Protein AF-A0A2E0QWH2-F1 (afdb_monomer_lite)

Secondary structure (DSSP, 8-state):
-----EE--S-HHHHHHHHHHTT--EEEEEEETTEEEEEETTSEEEEEETTTTEEEEEESHHHHHHHHHHHHHHHHHTT---

pLDDT: mean 84.84, std 16.13, range [32.19, 95.5]

Radius of gyration: 11.96 Å; chains: 1; bounding box: 25×34×26 Å

Sequence (82 aa):
MHNNKLRFYGEIEGLIDLIREFGFSIVSIEENEGKHTLRTKKGGVLNWWPATKTVQCQGKEEAKEALRSKLSEILKKGGLNE

Foldseek 3Di:
DPPPWQFDQDDPVVVVVLCVVLVWAWPDWDDDPQWIWTATPVFKIWIARNVVRTIAIDGDPVNSCSVCVSSVVVSVVVVPDD

Structure (mmCIF, N/CA/C/O backbone):
data_AF-A0A2E0QWH2-F1
#
_entry.id   AF-A0A2E0QWH2-F1
#
loop_
_atom_site.group_PDB
_atom_site.id
_atom_site.type_symbol
_atom_site.label_atom_id
_atom_site.label_alt_id
_atom_site.label_comp_id
_atom_site.label_asym_id
_atom_site.label_entity_id
_atom_site.label_seq_id
_atom_site.pdbx_PDB_ins_code
_atom_site.Cartn_x
_atom_site.Cartn_y
_atom_site.Cartn_z
_atom_site.occupancy
_atom_site.B_iso_or_equiv
_atom_site.auth_seq_id
_atom_site.auth_comp_id
_atom_site.auth_asym_id
_atom_site.auth_atom_id
_atom_site.pdbx_PDB_model_num
ATOM 1 N N . MET A 1 1 ? 12.552 -0.310 15.920 1.00 35.69 1 MET A N 1
ATOM 2 C CA . MET A 1 1 ? 11.378 -0.050 15.054 1.00 35.69 1 MET A CA 1
ATOM 3 C C . MET A 1 1 ? 11.427 -1.022 13.882 1.00 35.69 1 MET A C 1
ATOM 5 O O . MET A 1 1 ? 12.341 -0.925 13.075 1.00 35.69 1 MET A O 1
ATOM 9 N N . HIS A 1 2 ? 10.531 -2.012 13.823 1.00 38.56 2 HIS A N 1
ATOM 10 C CA . HIS A 1 2 ? 10.524 -3.004 12.741 1.00 38.56 2 HIS A CA 1
ATOM 11 C C . HIS A 1 2 ? 10.116 -2.340 11.422 1.00 38.56 2 HIS A C 1
ATOM 13 O O . HIS A 1 2 ? 8.943 -2.033 11.200 1.00 38.56 2 HIS A O 1
ATOM 19 N N . ASN A 1 3 ? 11.098 -2.112 10.552 1.00 44.41 3 ASN A N 1
ATOM 20 C CA . ASN A 1 3 ? 10.917 -1.507 9.239 1.00 44.41 3 ASN A CA 1
ATOM 21 C C . ASN A 1 3 ? 10.402 -2.566 8.247 1.00 44.41 3 ASN A C 1
ATOM 23 O O . ASN A 1 3 ? 11.096 -2.952 7.309 1.00 44.41 3 ASN A O 1
ATOM 27 N N . ASN A 1 4 ? 9.202 -3.100 8.493 1.00 56.06 4 ASN A N 1
ATOM 28 C CA . ASN A 1 4 ? 8.579 -4.057 7.583 1.00 56.06 4 ASN A CA 1
ATOM 29 C C . ASN A 1 4 ? 8.009 -3.282 6.387 1.00 56.06 4 ASN A C 1
ATOM 31 O O . ASN A 1 4 ? 6.908 -2.731 6.464 1.00 56.06 4 ASN A O 1
ATOM 35 N N . LYS A 1 5 ? 8.804 -3.159 5.320 1.00 72.75 5 LYS A N 1
ATOM 36 C CA . LYS A 1 5 ? 8.394 -2.497 4.077 1.00 72.75 5 LYS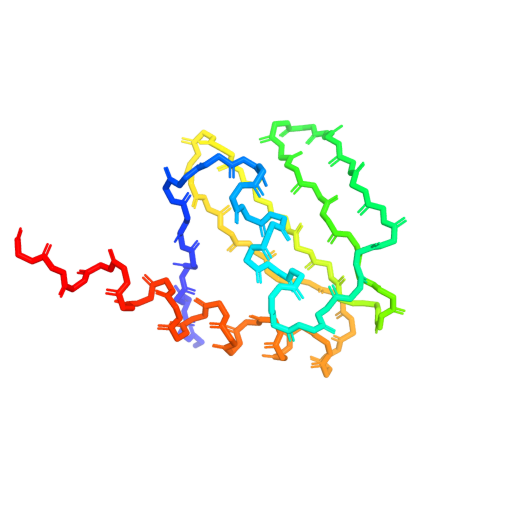 A CA 1
ATOM 37 C C . LYS A 1 5 ? 7.343 -3.363 3.384 1.00 72.75 5 LYS A C 1
ATOM 39 O O . LYS A 1 5 ? 7.637 -4.493 3.005 1.00 72.75 5 LYS A O 1
ATOM 44 N N . LEU A 1 6 ? 6.132 -2.834 3.224 1.00 87.50 6 LEU A N 1
ATOM 45 C CA . LEU A 1 6 ? 5.085 -3.492 2.446 1.00 87.50 6 LEU A CA 1
ATOM 46 C C . LEU A 1 6 ? 5.454 -3.437 0.964 1.00 87.50 6 LEU A C 1
ATOM 48 O O . LEU A 1 6 ? 5.963 -2.418 0.489 1.00 87.50 6 LEU A O 1
ATOM 52 N N . ARG A 1 7 ? 5.211 -4.534 0.244 1.00 90.06 7 ARG A N 1
ATOM 53 C CA . ARG A 1 7 ? 5.428 -4.605 -1.200 1.00 90.06 7 ARG A CA 1
ATOM 54 C C . ARG A 1 7 ? 4.190 -5.117 -1.910 1.00 90.06 7 ARG A C 1
ATOM 56 O O . ARG A 1 7 ? 3.558 -6.046 -1.424 1.00 90.06 7 ARG A O 1
ATOM 63 N N . PHE A 1 8 ? 3.881 -4.526 -3.056 1.00 90.38 8 PHE A N 1
ATOM 64 C CA . PHE A 1 8 ? 2.774 -4.934 -3.911 1.00 90.38 8 PHE A CA 1
ATOM 65 C C . PHE A 1 8 ? 3.266 -5.074 -5.350 1.00 90.38 8 PHE A C 1
ATOM 67 O O . PHE A 1 8 ? 3.788 -4.112 -5.918 1.00 90.38 8 PHE A O 1
ATOM 74 N N . TYR A 1 9 ? 3.126 -6.283 -5.897 1.00 89.81 9 TYR A N 1
ATOM 75 C CA . TYR A 1 9 ? 3.679 -6.688 -7.193 1.00 89.81 9 TYR A CA 1
ATOM 76 C C . TYR A 1 9 ? 2.694 -6.559 -8.364 1.00 89.81 9 TYR A C 1
ATOM 78 O O . TYR A 1 9 ? 3.104 -6.772 -9.499 1.00 89.81 9 TYR A O 1
ATOM 86 N N . GLY A 1 10 ? 1.437 -6.188 -8.105 1.00 89.06 10 GLY A N 1
ATOM 87 C CA . GLY A 1 10 ? 0.433 -5.9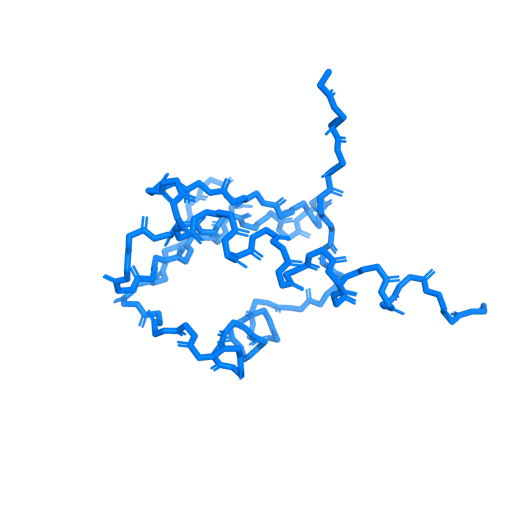64 -9.145 1.00 89.06 10 GLY A CA 1
ATOM 88 C C . GLY A 1 10 ? 0.514 -4.579 -9.790 1.00 89.06 10 GLY A C 1
ATOM 89 O O . GLY A 1 10 ? 1.531 -3.882 -9.710 1.00 89.06 10 GLY A O 1
ATOM 90 N N . GLU A 1 11 ? -0.593 -4.182 -10.410 1.00 92.25 11 GLU A N 1
ATOM 91 C CA . GLU A 1 11 ? -0.788 -2.881 -11.056 1.00 92.25 11 GLU A CA 1
ATOM 92 C C . GLU A 1 11 ? -1.632 -1.939 -10.190 1.00 92.25 11 GLU A C 1
ATOM 94 O O . GLU A 1 11 ? -2.320 -2.376 -9.265 1.00 92.25 11 GLU A O 1
ATOM 99 N N . ILE A 1 12 ? -1.601 -0.636 -10.489 1.00 91.00 12 ILE A N 1
ATOM 100 C CA . ILE A 1 12 ? -2.314 0.376 -9.694 1.00 91.00 12 ILE A CA 1
ATOM 101 C C . ILE A 1 12 ? -3.808 0.058 -9.548 1.00 91.00 12 ILE A C 1
ATOM 103 O O . ILE A 1 12 ? -4.366 0.237 -8.469 1.00 91.00 12 ILE A O 1
ATOM 107 N N . GLU A 1 13 ? -4.442 -0.472 -10.594 1.00 92.88 13 GLU A N 1
ATOM 108 C CA . GLU A 1 13 ? -5.856 -0.855 -10.589 1.00 92.88 13 GLU A CA 1
ATOM 109 C C . GLU A 1 13 ? -6.145 -1.951 -9.561 1.00 92.88 13 GLU A C 1
ATOM 111 O O . GLU A 1 13 ? -7.073 -1.814 -8.767 1.00 92.88 13 GLU A O 1
ATOM 116 N N . GLY A 1 14 ? -5.290 -2.974 -9.484 1.00 91.75 14 GLY A N 1
ATOM 117 C CA . GLY A 1 14 ? -5.405 -4.024 -8.473 1.00 91.75 14 GLY A CA 1
ATOM 118 C C . GLY A 1 14 ? -5.205 -3.491 -7.053 1.00 91.75 14 GLY A C 1
ATOM 119 O O . GLY A 1 14 ? -5.867 -3.940 -6.125 1.00 91.75 14 GLY A O 1
ATOM 120 N N . LEU A 1 15 ? -4.338 -2.491 -6.867 1.00 90.31 15 LEU A N 1
ATOM 121 C CA . LEU A 1 15 ? -4.162 -1.846 -5.564 1.00 90.31 15 LEU A CA 1
ATOM 122 C C . LEU A 1 15 ? -5.381 -0.998 -5.165 1.00 90.31 15 LEU A C 1
ATOM 124 O O . LEU A 1 15 ? -5.744 -0.962 -3.989 1.00 90.31 15 LEU A O 1
ATOM 128 N N . ILE A 1 16 ? -6.006 -0.316 -6.128 1.00 92.56 16 ILE A N 1
ATOM 129 C CA . ILE A 1 16 ? -7.240 0.456 -5.929 1.00 92.56 16 ILE A CA 1
ATOM 130 C C . ILE A 1 16 ? -8.388 -0.472 -5.540 1.00 92.56 16 ILE A C 1
ATOM 132 O O . ILE A 1 16 ? -9.094 -0.173 -4.575 1.00 92.56 16 ILE A O 1
ATOM 136 N N . ASP A 1 17 ? -8.566 -1.563 -6.284 1.00 92.38 17 ASP A N 1
ATOM 137 C CA . ASP A 1 17 ? -9.619 -2.549 -6.042 1.00 92.38 17 ASP A CA 1
ATOM 138 C C . ASP A 1 17 ? -9.475 -3.148 -4.643 1.00 92.38 17 ASP A C 1
ATOM 140 O O . ASP A 1 17 ? -10.369 -2.998 -3.814 1.00 92.38 17 ASP A O 1
ATOM 144 N N . LEU A 1 18 ? -8.266 -3.607 -4.315 1.00 90.56 18 LEU A N 1
ATOM 145 C CA . LEU A 1 18 ? -7.903 -4.130 -3.003 1.00 90.56 18 LEU A CA 1
ATOM 146 C C . LEU A 1 18 ? -8.265 -3.126 -1.894 1.00 90.56 18 LEU A C 1
ATOM 148 O O . LEU A 1 18 ? -8.984 -3.459 -0.959 1.00 90.56 18 LEU A O 1
ATOM 152 N N . ILE A 1 19 ? -7.858 -1.856 -1.995 1.00 90.19 19 ILE A N 1
ATOM 153 C CA . ILE A 1 19 ? -8.200 -0.837 -0.982 1.00 90.19 19 ILE A CA 1
ATOM 154 C C . ILE A 1 19 ? -9.721 -0.639 -0.848 1.00 90.19 19 ILE A C 1
ATOM 156 O O . ILE A 1 19 ? -10.216 -0.464 0.272 1.00 90.19 19 ILE A O 1
ATOM 160 N N . ARG A 1 20 ? -10.467 -0.678 -1.958 1.00 91.38 20 ARG A N 1
ATOM 161 C CA . ARG A 1 20 ? -11.933 -0.552 -1.957 1.00 91.38 20 ARG A CA 1
ATOM 162 C C . ARG A 1 20 ? -12.613 -1.768 -1.333 1.00 91.38 20 ARG A C 1
ATOM 164 O O . ARG A 1 20 ? -13.534 -1.572 -0.539 1.00 91.38 20 ARG A O 1
ATOM 171 N N . GLU A 1 21 ? -12.138 -2.980 -1.611 1.00 90.69 21 GLU A N 1
ATOM 172 C CA . GLU A 1 21 ? -12.640 -4.226 -1.018 1.00 90.69 21 GLU A CA 1
ATOM 173 C C . GLU A 1 21 ? -12.547 -4.216 0.517 1.00 90.69 21 GLU A C 1
ATOM 175 O O . GLU A 1 21 ? -13.444 -4.710 1.199 1.00 90.69 21 GLU A O 1
ATOM 180 N N . PHE A 1 22 ? -11.529 -3.565 1.098 1.00 85.75 22 PHE A N 1
ATOM 181 C CA . PHE A 1 22 ? -11.419 -3.406 2.562 1.00 85.75 22 PHE A CA 1
ATOM 182 C C . PHE A 1 22 ? -12.266 -2.272 3.145 1.00 85.75 22 PHE A C 1
ATOM 184 O O . PHE A 1 22 ? -12.123 -1.937 4.325 1.00 85.75 22 PHE A O 1
ATOM 191 N N . GLY A 1 23 ? -13.147 -1.670 2.348 1.00 88.62 23 GLY A N 1
ATOM 192 C CA . GLY A 1 23 ? -14.067 -0.631 2.802 1.00 88.62 23 GLY A CA 1
ATOM 193 C C . GLY A 1 23 ? -13.422 0.747 2.956 1.00 88.62 23 GLY A C 1
ATOM 194 O O . GLY A 1 23 ? -13.997 1.628 3.603 1.00 88.62 23 GLY A O 1
ATOM 195 N N . PHE A 1 24 ? -12.242 0.976 2.371 1.00 90.88 24 PHE A N 1
ATOM 196 C CA . PHE A 1 24 ? -11.670 2.317 2.306 1.00 90.88 24 PHE A CA 1
ATOM 197 C C . PHE A 1 24 ? -12.192 3.049 1.069 1.00 90.88 24 PHE A C 1
ATOM 199 O O . PHE A 1 24 ? -11.943 2.669 -0.072 1.00 90.88 24 PHE A O 1
ATOM 206 N N . SER A 1 25 ? -12.881 4.168 1.287 1.00 93.44 25 SER A N 1
ATOM 207 C CA . SER A 1 25 ? -13.286 5.053 0.194 1.00 93.44 25 SER A CA 1
ATOM 208 C C . SER A 1 25 ? -12.108 5.919 -0.245 1.00 93.44 25 SER A C 1
ATOM 210 O O . SER A 1 25 ? -11.660 6.779 0.519 1.00 93.44 25 SER A O 1
ATOM 212 N N . ILE A 1 26 ? -11.618 5.714 -1.466 1.00 94.06 26 ILE A N 1
ATOM 213 C CA . ILE A 1 26 ? -10.594 6.560 -2.090 1.00 94.06 26 ILE A CA 1
ATOM 214 C C . ILE A 1 26 ? -11.260 7.841 -2.605 1.00 94.06 26 ILE A C 1
ATOM 216 O O . ILE A 1 26 ? -12.251 7.774 -3.326 1.00 94.06 26 ILE A O 1
ATOM 220 N N . VAL A 1 27 ? -10.726 8.999 -2.217 1.00 94.94 27 VAL A N 1
ATOM 221 C CA . VAL A 1 27 ? -11.226 10.327 -2.613 1.00 94.94 27 VAL A CA 1
ATOM 222 C C . VAL A 1 27 ? -10.379 10.986 -3.693 1.00 94.94 27 VAL A C 1
ATOM 224 O O . VAL A 1 27 ? -10.877 11.849 -4.403 1.00 94.94 27 VAL A O 1
ATOM 227 N N . SER A 1 28 ? -9.107 10.604 -3.809 1.00 94.31 28 SER A N 1
ATOM 228 C CA . SER A 1 28 ? -8.213 11.105 -4.850 1.00 94.31 28 SER A CA 1
ATOM 229 C C . SER A 1 28 ? -7.116 10.091 -5.139 1.00 94.31 28 SER A C 1
ATOM 231 O O . SER A 1 28 ? -6.677 9.373 -4.232 1.00 94.31 28 SER A O 1
ATOM 233 N N . ILE A 1 29 ? -6.688 10.056 -6.396 1.00 94.19 29 ILE A N 1
ATOM 234 C CA . ILE A 1 29 ? -5.555 9.278 -6.883 1.00 94.19 29 ILE A CA 1
ATOM 235 C C . ILE A 1 29 ? -4.697 10.249 -7.686 1.00 94.19 29 ILE A C 1
ATOM 237 O O . ILE A 1 29 ? -5.168 10.840 -8.653 1.00 94.19 29 ILE A O 1
ATOM 241 N N . GLU A 1 30 ? -3.456 10.432 -7.259 1.00 94.69 30 GLU A N 1
ATOM 242 C CA . GLU A 1 30 ? -2.498 11.341 -7.885 1.00 94.69 30 GLU A CA 1
ATOM 243 C C . GLU A 1 30 ? -1.258 10.545 -8.291 1.00 94.69 30 GLU A C 1
ATOM 245 O O . GLU A 1 30 ? -0.771 9.720 -7.519 1.00 94.69 30 GLU A O 1
ATOM 250 N N . GLU A 1 31 ? -0.721 10.798 -9.479 1.00 94.12 31 GLU A N 1
ATOM 251 C CA . GLU A 1 31 ? 0.584 10.281 -9.888 1.00 94.12 31 GLU A CA 1
ATOM 252 C C . GLU A 1 31 ? 1.599 11.423 -9.866 1.00 94.12 31 GLU A C 1
ATOM 254 O O . GLU A 1 31 ? 1.378 12.478 -10.460 1.00 94.12 31 GLU A O 1
ATOM 259 N N . ASN A 1 32 ? 2.698 11.243 -9.135 1.00 91.56 32 ASN A N 1
ATOM 260 C CA . ASN A 1 32 ? 3.787 12.217 -9.099 1.00 91.56 32 ASN A CA 1
ATOM 261 C C . ASN A 1 32 ? 5.096 11.536 -8.691 1.00 91.56 32 ASN A C 1
ATOM 263 O O . ASN A 1 32 ? 5.055 10.562 -7.949 1.00 91.56 32 ASN A O 1
ATOM 267 N N . GLU A 1 33 ? 6.255 12.027 -9.133 1.00 90.25 33 GLU A N 1
ATOM 268 C CA . GLU A 1 33 ? 7.582 11.505 -8.739 1.00 90.25 33 GLU A CA 1
ATOM 269 C C . GLU A 1 33 ? 7.745 9.970 -8.875 1.00 90.25 33 GLU A C 1
ATOM 271 O O . GLU A 1 33 ? 8.428 9.329 -8.073 1.00 90.25 33 GLU A O 1
ATOM 276 N N . GLY A 1 34 ? 7.072 9.344 -9.848 1.00 91.06 34 GLY A N 1
ATOM 277 C CA . GLY A 1 34 ? 7.110 7.887 -10.027 1.00 91.06 34 GLY A CA 1
ATOM 278 C C . GLY A 1 34 ? 6.443 7.089 -8.896 1.00 91.06 34 GLY A C 1
ATOM 279 O O . GLY A 1 34 ? 6.800 5.928 -8.681 1.00 91.06 34 GLY A O 1
ATOM 280 N N . LYS A 1 35 ? 5.501 7.696 -8.163 1.00 94.25 35 LYS A N 1
ATOM 281 C CA . LYS A 1 35 ? 4.578 7.031 -7.229 1.00 94.25 35 LYS A CA 1
ATOM 282 C C . LYS A 1 35 ? 3.128 7.348 -7.573 1.00 94.25 35 LYS A C 1
ATOM 284 O O . LYS A 1 35 ? 2.800 8.449 -8.009 1.00 94.25 35 LYS A O 1
ATOM 289 N N . HIS A 1 36 ? 2.256 6.411 -7.236 1.00 95.50 36 HIS A N 1
ATOM 290 C CA . HIS A 1 36 ? 0.827 6.645 -7.122 1.00 95.50 36 HIS A CA 1
ATOM 291 C C . HIS A 1 36 ? 0.482 6.935 -5.663 1.00 95.50 36 HIS A C 1
ATOM 293 O O . HIS A 1 36 ? 0.838 6.172 -4.764 1.00 95.50 36 HIS A O 1
ATOM 299 N N . THR A 1 37 ? -0.211 8.041 -5.432 1.00 95.50 37 THR A N 1
ATOM 300 C CA . THR A 1 37 ? -0.666 8.507 -4.124 1.00 95.50 37 THR A CA 1
ATOM 301 C C . THR A 1 37 ? -2.180 8.395 -4.065 1.00 95.50 37 THR A C 1
ATOM 303 O O . THR A 1 37 ? -2.892 9.108 -4.767 1.00 95.50 37 THR A O 1
ATOM 306 N N . LEU A 1 38 ? -2.686 7.511 -3.212 1.00 94.81 38 LEU A N 1
ATOM 307 C CA . LEU A 1 38 ? -4.109 7.292 -3.009 1.00 94.81 38 LEU A CA 1
ATOM 308 C C . LEU A 1 38 ? -4.508 7.884 -1.663 1.00 94.81 38 LEU A C 1
ATOM 310 O O . LEU A 1 38 ? -3.964 7.517 -0.619 1.00 94.81 38 LEU A O 1
ATOM 314 N N . ARG A 1 39 ? -5.470 8.803 -1.670 1.00 94.56 39 ARG A N 1
ATOM 315 C CA . ARG A 1 39 ? -6.007 9.410 -0.448 1.00 94.56 39 ARG A CA 1
ATOM 316 C C . ARG A 1 39 ? -7.364 8.814 -0.140 1.00 94.56 39 ARG A C 1
ATOM 318 O O . ARG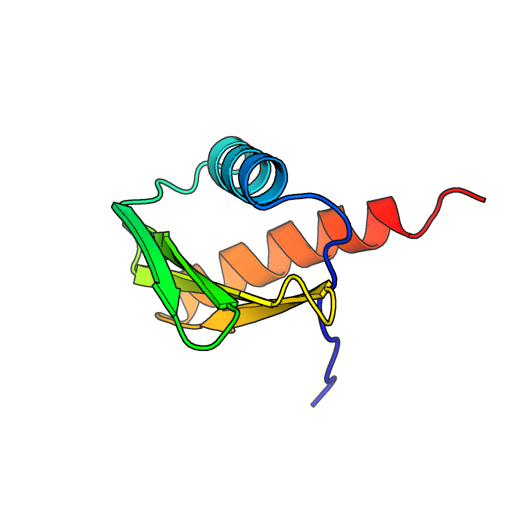 A 1 39 ? -8.233 8.752 -1.003 1.00 94.56 39 ARG A O 1
ATOM 325 N N . THR A 1 40 ? -7.561 8.406 1.105 1.00 94.12 40 THR A N 1
ATOM 326 C CA . THR A 1 40 ? -8.836 7.879 1.601 1.00 94.12 40 THR A CA 1
ATOM 327 C C . THR A 1 40 ? -9.647 8.968 2.299 1.00 94.12 40 THR A C 1
ATOM 329 O O . THR A 1 40 ? -9.088 9.901 2.880 1.00 94.12 40 THR A O 1
ATOM 332 N N . LYS A 1 41 ? -10.976 8.824 2.320 1.00 92.62 41 LYS A N 1
ATOM 333 C CA . LYS A 1 41 ? -11.901 9.763 2.980 1.00 92.62 41 LYS A CA 1
ATOM 334 C C . LYS A 1 41 ? -11.594 9.963 4.470 1.00 92.62 41 LYS A C 1
ATOM 336 O O . LYS A 1 41 ? -11.809 11.046 5.002 1.00 92.62 41 LYS A O 1
ATOM 341 N N . LYS A 1 42 ? -11.063 8.934 5.140 1.00 89.38 42 LYS A N 1
ATOM 342 C CA . LYS A 1 42 ? -10.684 8.973 6.564 1.00 89.38 42 LYS A CA 1
ATOM 343 C C . LYS A 1 42 ? -9.328 9.652 6.825 1.00 89.38 42 LYS A C 1
ATOM 345 O O . LYS A 1 42 ? -8.899 9.738 7.971 1.00 89.38 42 LYS A O 1
ATOM 350 N N . GLY A 1 43 ? -8.655 10.159 5.789 1.00 91.19 43 GLY A N 1
ATOM 351 C CA . GLY A 1 43 ? -7.370 10.854 5.916 1.00 91.19 43 GLY A CA 1
ATOM 352 C C . GLY A 1 43 ? -6.152 9.929 5.966 1.00 91.19 43 GLY A C 1
ATOM 353 O O . GLY A 1 43 ? -5.077 10.368 6.370 1.00 91.19 43 GLY A O 1
ATOM 354 N N . GLY A 1 44 ? -6.308 8.661 5.577 1.00 92.38 44 GLY A N 1
ATOM 355 C CA . GLY A 1 44 ? -5.192 7.757 5.298 1.00 92.38 44 GLY A CA 1
ATOM 356 C C . GLY A 1 44 ? -4.663 7.984 3.885 1.00 92.38 44 GLY A C 1
ATOM 357 O O . GLY A 1 44 ? -5.454 8.166 2.956 1.00 92.38 44 GLY A O 1
ATOM 358 N N . VAL A 1 45 ? -3.345 7.971 3.733 1.00 93.44 45 VAL A N 1
ATOM 359 C CA . VAL A 1 45 ? -2.644 8.166 2.462 1.00 93.44 45 VAL A CA 1
ATOM 360 C C . VAL A 1 45 ? -1.819 6.925 2.171 1.00 93.44 45 VAL A C 1
ATOM 362 O O . VAL A 1 45 ? -1.119 6.419 3.049 1.00 93.44 45 VAL A O 1
ATOM 365 N N . LEU A 1 46 ? -1.892 6.436 0.943 1.00 93.69 46 LEU A N 1
ATOM 366 C CA . LEU A 1 46 ? -1.111 5.308 0.479 1.00 93.69 46 LEU A CA 1
ATOM 367 C C . LEU A 1 46 ? -0.253 5.734 -0.703 1.00 93.69 46 LEU A C 1
ATOM 369 O O . LEU A 1 46 ? -0.780 6.105 -1.743 1.00 93.69 46 LEU A O 1
ATOM 373 N N . ASN A 1 47 ? 1.062 5.658 -0.534 1.00 94.12 47 ASN A N 1
ATOM 374 C CA . ASN A 1 47 ? 2.017 5.870 -1.611 1.00 94.12 47 ASN A CA 1
ATOM 375 C C . ASN A 1 47 ? 2.502 4.512 -2.109 1.00 94.12 47 ASN A C 1
ATOM 377 O O . ASN A 1 47 ? 2.947 3.683 -1.309 1.00 94.12 47 ASN A O 1
ATOM 381 N N . TRP A 1 48 ? 2.455 4.294 -3.416 1.00 94.69 48 TRP A N 1
ATOM 382 C CA . TRP A 1 48 ? 2.978 3.095 -4.051 1.00 94.69 48 TRP A CA 1
ATOM 383 C C . TRP A 1 48 ? 3.923 3.452 -5.190 1.00 94.69 48 TRP A C 1
ATOM 385 O O . TRP A 1 48 ? 3.560 4.201 -6.092 1.00 94.69 48 TRP A O 1
ATOM 395 N N . TRP A 1 49 ? 5.133 2.900 -5.152 1.00 94.12 49 TRP A N 1
ATOM 396 C CA . TRP A 1 49 ? 6.134 3.068 -6.202 1.00 94.12 49 TRP A CA 1
ATOM 397 C C . TRP A 1 49 ? 6.145 1.825 -7.095 1.00 94.12 49 TRP A C 1
ATOM 399 O O . TRP A 1 49 ? 6.681 0.796 -6.666 1.00 94.12 49 TRP A O 1
ATOM 409 N N . PRO A 1 50 ? 5.629 1.888 -8.336 1.00 93.25 50 PRO A N 1
ATOM 410 C CA . PRO A 1 50 ? 5.581 0.738 -9.236 1.00 93.25 50 PRO A CA 1
ATOM 411 C C . PRO A 1 50 ? 6.974 0.209 -9.599 1.00 93.25 50 PRO A C 1
ATOM 413 O O . PRO A 1 50 ? 7.119 -0.993 -9.819 1.00 93.25 50 PRO A O 1
ATOM 416 N N . ALA A 1 51 ? 8.001 1.067 -9.607 1.00 93.06 51 ALA A N 1
ATOM 417 C CA . ALA A 1 51 ? 9.383 0.685 -9.909 1.00 93.06 51 ALA A CA 1
ATOM 418 C C . ALA A 1 51 ? 10.016 -0.199 -8.822 1.00 93.06 51 ALA A C 1
ATOM 420 O O . ALA A 1 51 ? 10.699 -1.171 -9.122 1.00 93.06 51 ALA A O 1
ATOM 421 N N . THR A 1 52 ? 9.778 0.114 -7.544 1.00 91.12 52 THR A N 1
ATOM 422 C CA . THR A 1 52 ? 10.360 -0.634 -6.411 1.00 91.12 52 THR A CA 1
ATOM 423 C C . THR A 1 52 ? 9.366 -1.585 -5.751 1.00 91.12 52 THR A C 1
ATOM 425 O O . THR A 1 52 ? 9.705 -2.252 -4.772 1.00 91.12 52 THR A O 1
ATOM 428 N N . LYS A 1 53 ? 8.123 -1.605 -6.245 1.00 91.00 53 LYS A N 1
ATOM 429 C CA . LYS A 1 53 ? 6.973 -2.300 -5.657 1.00 91.00 53 LYS A CA 1
ATOM 430 C C . LYS A 1 53 ? 6.704 -1.907 -4.205 1.00 91.00 53 LYS A C 1
ATOM 432 O O . LYS A 1 53 ? 6.006 -2.626 -3.505 1.00 91.00 53 LYS A O 1
ATOM 437 N N . THR A 1 54 ? 7.241 -0.782 -3.733 1.00 91.69 54 THR A N 1
ATOM 438 C CA . THR A 1 54 ? 7.150 -0.371 -2.327 1.00 91.69 54 THR A CA 1
ATOM 439 C C . THR A 1 54 ? 5.806 0.285 -2.053 1.00 91.69 54 THR A C 1
ATOM 441 O O . THR A 1 54 ? 5.405 1.182 -2.787 1.00 91.69 54 THR A O 1
ATOM 444 N N . VAL A 1 55 ? 5.144 -0.122 -0.971 1.00 91.81 55 VAL A N 1
ATOM 445 C CA . VAL A 1 55 ? 3.932 0.509 -0.438 1.00 91.81 55 VAL A CA 1
ATOM 446 C C . VAL A 1 55 ? 4.268 1.192 0.885 1.00 91.81 55 VAL 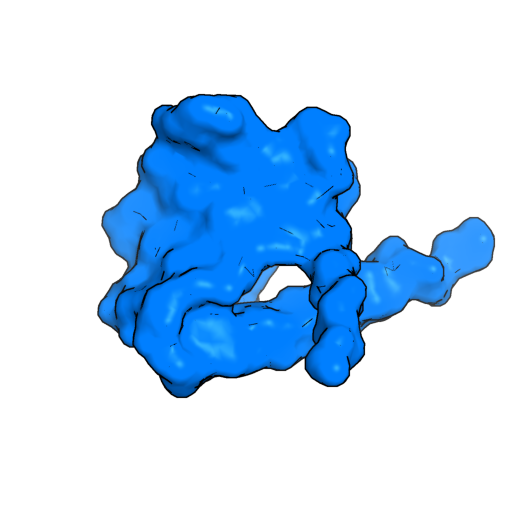A C 1
ATOM 448 O O . VAL A 1 55 ? 4.885 0.601 1.776 1.00 91.81 55 VAL A O 1
ATOM 451 N N . GLN A 1 56 ? 3.832 2.436 1.035 1.00 91.88 56 GLN A N 1
ATOM 452 C CA . GLN A 1 56 ? 3.975 3.222 2.251 1.00 91.88 56 GLN A CA 1
ATOM 453 C C . GLN A 1 56 ? 2.616 3.782 2.669 1.00 91.88 56 GLN A C 1
ATOM 455 O O . GLN A 1 56 ? 1.914 4.394 1.871 1.00 91.88 56 GLN A O 1
ATOM 460 N N . CYS A 1 57 ? 2.274 3.613 3.945 1.00 92.25 57 CYS A N 1
ATOM 461 C CA . CYS A 1 57 ? 1.056 4.164 4.533 1.00 92.25 57 CYS A CA 1
ATOM 462 C C . CYS A 1 57 ? 1.401 5.398 5.382 1.00 92.25 57 CYS A C 1
ATOM 464 O O . CYS A 1 57 ? 2.289 5.347 6.238 1.00 92.25 57 CYS A O 1
ATOM 466 N N . GLN A 1 58 ? 0.691 6.496 5.151 1.00 91.00 58 GLN A N 1
ATOM 467 C CA . GLN A 1 58 ? 0.839 7.797 5.805 1.00 91.00 58 GLN A CA 1
ATOM 468 C C . GLN A 1 58 ? -0.544 8.369 6.172 1.00 91.00 58 GLN A C 1
ATOM 470 O O . GLN A 1 58 ? -1.574 7.739 5.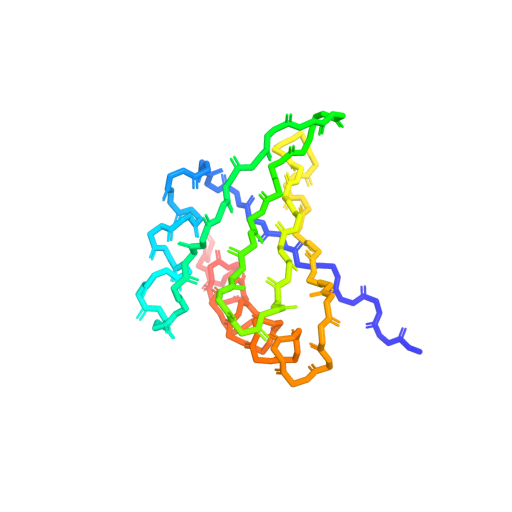932 1.00 91.00 58 GLN A O 1
ATOM 475 N N . GLY A 1 59 ? -0.575 9.570 6.753 1.00 90.12 59 GLY A N 1
ATOM 476 C CA . GLY A 1 59 ? -1.808 10.254 7.152 1.00 90.12 59 GLY A CA 1
ATOM 477 C C . GLY A 1 59 ? -2.144 10.076 8.632 1.00 90.12 59 GLY A C 1
ATOM 478 O O . GLY A 1 59 ? -1.257 9.809 9.445 1.00 90.12 59 GLY A O 1
ATOM 479 N N . LYS A 1 60 ? -3.426 10.258 8.977 1.00 88.81 60 LYS A N 1
ATOM 480 C CA . LYS A 1 60 ? -3.915 10.157 10.365 1.00 88.81 60 LYS A CA 1
ATOM 481 C C . LYS A 1 60 ? -3.611 8.779 10.949 1.00 88.81 60 LYS A C 1
ATOM 483 O O . LYS A 1 60 ? -3.779 7.786 10.249 1.00 88.81 60 LYS A O 1
ATOM 488 N N . GLU A 1 61 ? -3.213 8.730 12.219 1.00 88.44 61 GLU A N 1
ATOM 489 C CA . GLU A 1 61 ? -2.724 7.510 12.875 1.00 88.44 61 GLU A CA 1
ATOM 490 C C . GLU A 1 61 ? -3.700 6.336 12.738 1.00 88.44 61 GLU A C 1
ATOM 492 O O . GLU A 1 61 ? -3.333 5.324 12.151 1.00 88.44 61 GLU A O 1
ATOM 497 N N . GLU A 1 62 ? -4.970 6.523 13.107 1.00 89.12 62 GLU A N 1
ATOM 498 C CA . GLU A 1 62 ? -6.010 5.491 12.986 1.00 89.12 62 GLU A CA 1
ATOM 499 C C . GLU A 1 62 ? -6.155 4.954 11.549 1.00 89.12 62 GLU A C 1
ATOM 501 O O . GLU A 1 62 ? -6.162 3.746 11.311 1.00 89.12 62 GLU A O 1
ATOM 506 N N . ALA A 1 63 ? -6.217 5.847 10.555 1.00 88.81 63 ALA A N 1
ATOM 507 C CA . ALA A 1 63 ? -6.379 5.457 9.156 1.00 88.81 63 ALA A CA 1
ATOM 508 C C . ALA A 1 63 ? -5.113 4.790 8.589 1.00 88.81 63 ALA A C 1
ATOM 510 O O . ALA A 1 63 ? -5.202 3.830 7.823 1.00 88.81 63 ALA A O 1
ATOM 511 N N . LYS A 1 64 ? -3.932 5.277 8.978 1.00 89.94 64 LYS A N 1
ATOM 512 C CA . LYS A 1 64 ? -2.629 4.709 8.620 1.00 89.94 64 LYS A CA 1
ATOM 513 C C . LYS A 1 64 ? -2.467 3.309 9.203 1.00 89.94 64 LYS A C 1
ATOM 515 O O . LYS A 1 64 ? -2.011 2.416 8.490 1.00 89.94 64 LYS A O 1
ATOM 520 N N . GLU A 1 65 ? -2.806 3.113 10.474 1.00 90.38 65 GLU A N 1
ATOM 521 C CA . GLU A 1 65 ? -2.723 1.811 11.134 1.00 90.38 65 GLU A CA 1
ATOM 522 C C . GLU A 1 65 ? -3.722 0.821 10.544 1.00 90.38 65 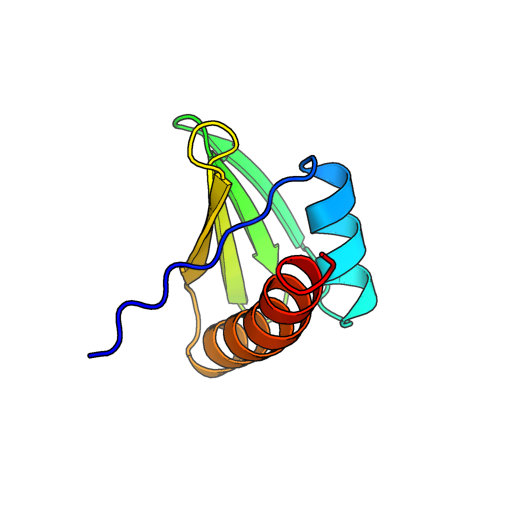GLU A C 1
ATOM 524 O O . GLU A 1 65 ? -3.336 -0.309 10.249 1.00 90.38 65 GLU A O 1
ATOM 529 N N . ALA A 1 66 ? -4.953 1.255 10.262 1.00 89.94 66 ALA A N 1
ATOM 530 C CA . ALA A 1 66 ? -5.948 0.427 9.587 1.00 89.94 66 ALA A CA 1
ATOM 531 C C . ALA A 1 66 ? -5.471 -0.026 8.193 1.00 89.94 66 ALA A C 1
ATOM 533 O O . ALA A 1 66 ? -5.518 -1.221 7.889 1.00 89.94 66 ALA A O 1
ATOM 534 N N . LEU A 1 67 ? -4.956 0.901 7.372 1.00 89.50 67 LEU A N 1
ATOM 535 C CA . LEU A 1 67 ? -4.385 0.589 6.056 1.00 89.50 67 LEU A CA 1
ATOM 536 C C . LEU A 1 67 ? -3.206 -0.374 6.183 1.00 89.50 67 LEU A C 1
ATOM 538 O O . LEU A 1 67 ? -3.179 -1.417 5.535 1.00 89.50 67 LEU A O 1
ATOM 542 N N . ARG A 1 68 ? -2.240 -0.050 7.048 1.00 89.69 68 ARG A N 1
ATOM 543 C CA . ARG A 1 68 ? -1.038 -0.863 7.244 1.00 89.69 68 ARG A CA 1
ATOM 544 C C . ARG A 1 68 ? -1.378 -2.263 7.740 1.00 89.69 68 ARG A C 1
ATOM 546 O O . ARG A 1 68 ? -0.757 -3.212 7.272 1.00 89.69 68 ARG A O 1
ATOM 553 N N . SER A 1 69 ? -2.311 -2.389 8.681 1.00 89.56 69 SER A N 1
ATOM 554 C CA . SER A 1 69 ? -2.737 -3.674 9.235 1.00 89.56 69 SER A CA 1
ATOM 555 C C . SER A 1 69 ? -3.325 -4.549 8.131 1.00 89.56 69 SER A C 1
ATOM 557 O O . SER A 1 69 ? -2.757 -5.596 7.825 1.00 89.56 69 SER A O 1
ATOM 559 N N . LYS A 1 70 ? -4.347 -4.052 7.419 1.00 88.62 70 LYS A N 1
ATOM 560 C CA . LYS A 1 70 ? -4.998 -4.792 6.328 1.00 88.62 70 LYS A CA 1
ATOM 561 C C . LYS A 1 70 ? -4.024 -5.165 5.217 1.00 88.62 70 LYS A C 1
ATOM 563 O O . LYS A 1 70 ? -3.902 -6.338 4.874 1.00 88.62 70 LYS A O 1
ATOM 568 N N . LEU A 1 71 ? -3.257 -4.199 4.717 1.00 87.69 71 LEU A N 1
ATOM 569 C CA . LEU A 1 71 ? -2.265 -4.446 3.671 1.00 87.69 71 LEU A CA 1
ATOM 570 C C . LEU A 1 71 ? -1.176 -5.412 4.137 1.00 87.69 71 LEU A C 1
ATOM 572 O O . LEU A 1 71 ? -0.749 -6.260 3.364 1.00 87.69 71 LEU A O 1
ATOM 576 N N . SER A 1 72 ? -0.741 -5.347 5.397 1.00 86.88 72 SER A N 1
ATOM 577 C CA . SER A 1 72 ? 0.220 -6.318 5.917 1.00 86.88 72 SER A CA 1
ATOM 578 C C . SER A 1 72 ? -0.342 -7.732 5.974 1.00 86.88 72 SER A C 1
ATOM 580 O O . SER A 1 72 ? 0.445 -8.659 5.810 1.00 86.88 72 SER A O 1
ATOM 582 N N . GLU A 1 73 ? -1.629 -7.928 6.246 1.00 85.31 73 GLU A N 1
ATOM 583 C CA . GLU A 1 73 ? -2.229 -9.267 6.251 1.00 85.31 73 GLU A CA 1
ATOM 584 C C . GLU A 1 73 ? -2.271 -9.856 4.835 1.00 85.31 73 GLU A C 1
ATOM 586 O O . GLU A 1 73 ? -1.881 -11.003 4.617 1.00 85.31 73 GLU A O 1
ATOM 591 N N . ILE A 1 74 ? -2.676 -9.049 3.857 1.00 82.06 74 ILE A N 1
ATOM 592 C CA . ILE A 1 74 ? -2.902 -9.496 2.476 1.00 82.06 74 ILE A CA 1
ATOM 593 C C . ILE A 1 74 ? -1.581 -9.683 1.735 1.00 82.06 74 ILE A C 1
ATOM 595 O O . ILE A 1 74 ? -1.346 -10.719 1.118 1.00 82.06 74 ILE A O 1
ATOM 599 N N . LEU A 1 75 ? -0.681 -8.703 1.840 1.00 79.62 75 LEU A N 1
ATOM 600 C CA . LEU A 1 75 ? 0.600 -8.729 1.136 1.00 79.62 75 LEU A CA 1
ATOM 601 C C . LEU A 1 75 ? 1.559 -9.771 1.727 1.00 79.62 75 LEU A C 1
ATOM 603 O O . LEU A 1 75 ? 2.446 -10.241 1.022 1.00 79.62 75 LEU A O 1
ATOM 607 N N . LYS A 1 76 ? 1.372 -10.181 2.992 1.00 71.38 76 LYS A N 1
ATOM 608 C CA . LYS A 1 76 ? 2.064 -11.354 3.552 1.00 71.38 76 LYS A CA 1
ATOM 609 C C . LYS A 1 76 ? 1.484 -12.669 3.037 1.00 71.38 76 LYS A C 1
ATOM 611 O O . LYS A 1 76 ? 2.257 -13.574 2.745 1.00 71.38 76 LYS A O 1
ATOM 616 N N . LYS A 1 77 ? 0.157 -12.779 2.897 1.00 58.25 77 LYS A N 1
ATOM 617 C CA . LYS A 1 77 ? -0.483 -13.968 2.309 1.00 58.25 77 LYS A CA 1
ATOM 618 C C . LYS A 1 77 ? -0.113 -14.164 0.834 1.00 58.25 77 LYS A C 1
ATOM 620 O O . LYS A 1 77 ? 0.063 -15.295 0.410 1.00 58.25 77 LYS A O 1
ATOM 625 N N . GLY A 1 78 ? 0.087 -13.080 0.082 1.00 49.75 78 GLY A N 1
ATOM 626 C CA . GLY A 1 78 ? 0.533 -13.129 -1.317 1.00 49.75 78 GLY A CA 1
ATOM 627 C C . GLY A 1 78 ? 2.016 -13.473 -1.530 1.00 49.75 78 GLY A C 1
ATOM 628 O O . GLY A 1 78 ? 2.431 -13.621 -2.672 1.00 49.75 78 GLY A O 1
ATOM 629 N N . GLY A 1 79 ? 2.816 -13.584 -0.462 1.00 41.84 79 GLY A N 1
ATOM 630 C CA . GLY A 1 79 ? 4.216 -14.034 -0.507 1.00 41.84 79 GLY A CA 1
ATOM 631 C C . GLY A 1 79 ? 4.431 -15.461 0.012 1.00 41.84 79 GLY A C 1
ATOM 632 O O . GLY A 1 79 ? 5.572 -15.849 0.235 1.00 41.84 79 GLY A O 1
ATOM 633 N N . LEU A 1 80 ? 3.348 -16.206 0.260 1.00 41.06 80 LEU A N 1
ATOM 634 C CA . LEU A 1 80 ? 3.345 -17.555 0.836 1.00 41.06 80 LEU A CA 1
ATOM 635 C C . LEU A 1 80 ? 2.608 -18.560 -0.063 1.00 41.06 80 LEU A C 1
ATOM 637 O O . LEU A 1 80 ? 1.850 -19.383 0.429 1.00 41.06 80 LEU A O 1
ATOM 641 N N . ASN A 1 81 ? 2.835 -18.501 -1.373 1.00 32.19 81 ASN A N 1
ATOM 642 C CA . ASN A 1 81 ? 2.589 -19.649 -2.242 1.00 32.19 81 ASN A CA 1
ATOM 643 C C . ASN A 1 81 ? 3.867 -19.900 -3.049 1.00 32.19 81 ASN A C 1
ATOM 645 O O . ASN A 1 81 ? 4.152 -19.166 -3.990 1.00 32.19 81 ASN A O 1
ATOM 649 N N . GLU A 1 82 ? 4.624 -20.861 -2.510 1.00 38.22 82 GLU A N 1
ATOM 650 C CA . GLU A 1 82 ? 5.462 -21.890 -3.158 1.00 38.22 82 GLU A CA 1
ATOM 651 C C . GLU A 1 82 ? 6.442 -21.478 -4.267 1.00 38.22 82 GLU A C 1
ATOM 653 O O . GLU A 1 82 ? 6.017 -21.179 -5.403 1.00 38.22 82 GLU A O 1
#